Protein 3BV8 (pdb70)

Nearest PDB structures (foldseek):
  3bv8-assembly1_A  TM=1.012E+00  e=1.280E-15  Staphylococcus aureus subsp. aureus Mu50
  3cj8-assembly1_B  TM=7.403E-01  e=8.464E-07  Enterococcus faecalis
  3r8y-assembly2_E  TM=7.480E-01  e=5.304E-06  Bacillus anthracis
  3r8y-assembly1_C  TM=7.871E-01  e=1.696E-05  Bacillus anthracis
  5d71-assembly1_L  TM=3.281E-01  e=1.576E+00  Homo sapiens

InterPro domains:
  IPR001451 Hexapeptide repeat [PF00132] (122-157)
  IPR001451 Hexapeptide repeat [PF14602] (166-201)
  IPR011004 Trimeric LpxA-like superfamily [SSF51161] (88-224)
  IPR013710 2,3,4,5-tetrahydropyridine-2,6-dicarboxylate N-acetyltransferase, N-terminal [PF08503] (5-88)
  IPR018357 Hexapeptide transferase, conserved site [PS00101] (175-203)
  IPR019873 2,3,4,5-tetrahydropyridine-2,6-dicarboxylate N-acetyltransferase, DapH [MF_01691] (2-236)
  IPR019873 2,3,4,5-tetrahydropyridine-2,6-dicarboxylate N-acetyltransferase, DapH [TIGR03532] (7-237)
  IPR050179 Transferase hexapeptide repeat [PTHR43300] (89-228)

Organism: Staphylococcus aureus (strain Mu50 / ATCC 700699) (NCBI:txid158878)

Foldseek 3Di:
DDDPVRQVVVLVVQLVFDKKKKKWFFADPPDDADPQWDWDDDHGIIIIIGTPVRVVVSCVVCVVGTDDMDMGDCSNVDTDPDDD

B-factor: mean 23.85, std 10.72, range [8.59, 79.63]

Radius of gyration: 16.03 Å; Cα contacts (8 Å, |Δi|>4): 128; chains: 1; bounding box: 29×29×45 Å

CATH classification: 3.30.70.250

Sequence (84 aa):
ALTAEEIIIIQYISSDAKKKFTPIKKVYLNGNFEGITTYPESFKVFGSEQQSKVIFCEEADDWKPFYEEAYGSSQQFEEDIEIEDRRNSAIPLKKDL

Secondary structure (DSSP, 8-state):
---HHHHHHHHHHHTT--EEEEEEEE--TT----TT-EEEEETTEEEEEEEHHHHHHHHHHHGGGEEEEEE--GGGG---SS--

Structure (mmCIF, N/CA/C/O backbone):
data_3BV8
#
_entry.id   3BV8
#
_cell.length_a   76.503
_cell.length_b   76.503
_cell.length_c   93.862
_cell.angle_alpha   90.000
_cell.angle_beta   90.000
_cell.angle_gamma   120.000
#
_symmetry.space_group_name_H-M   'P 63 2 2'
#
loop_
_entity.id
_entity.type
_entity.pdbx_description
1 polymer 'Tetrahydrodipicolinate acetyltransferase'
2 non-polymer 'SODIUM ION'
3 non-polymer GLYCEROL
4 water water
#
loop_
_atom_site.group_PDB
_atom_site.id
_atom_site.type_symbol
_atom_site.label_atom_id
_atom_site.label_alt_id
_atom_site.label_comp_id
_atom_site.label_asym_id
_atom_site.label_entity_id
_atom_site.label_seq_id
_atom_site.pdbx_PDB_ins_code
_atom_site.Cartn_x
_atom_site.Cartn_y
_atom_site.Cartn_z
_atom_site.occupancy
_atom_site.B_iso_or_equiv
_atom_site.auth_seq_id
_atom_site.auth_comp_id
_atom_site.auth_asym_id
_atom_site.auth_atom_id
_atom_site.pdbx_PDB_model_num
ATOM 1 N N . ALA A 1 3 ? 32.290 40.104 12.437 1.00 35.40 4 ALA A N 1
ATOM 2 C CA . ALA A 1 3 ? 32.492 40.855 13.716 1.00 34.22 4 ALA A CA 1
ATOM 3 C C . ALA A 1 3 ? 33.944 41.359 13.818 1.00 33.07 4 ALA A C 1
ATOM 4 O O . ALA A 1 3 ? 34.269 42.419 13.276 1.00 33.34 4 ALA A O 1
ATOM 6 N N . LEU A 1 4 ? 34.821 40.594 14.464 1.00 30.53 5 LEU A N 1
ATOM 7 C CA . LEU A 1 4 ? 36.235 40.963 14.500 1.00 28.25 5 LEU A CA 1
ATOM 8 C C . LEU A 1 4 ? 36.851 40.824 13.115 1.00 26.42 5 LEU A C 1
ATOM 9 O O . LEU A 1 4 ? 36.499 39.902 12.374 1.00 25.67 5 LEU A O 1
ATOM 14 N N . THR A 1 5 ? 37.754 41.739 12.765 1.00 24.09 6 THR A N 1
ATOM 15 C CA . THR A 1 5 ? 38.468 41.660 11.479 1.00 22.74 6 TH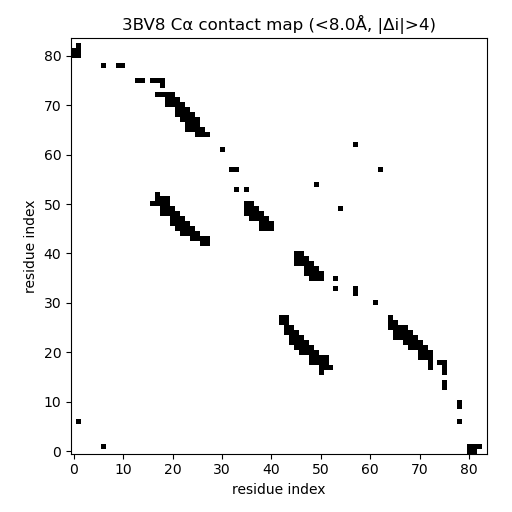R A CA 1
ATOM 16 C C . THR A 1 5 ? 39.641 40.676 11.589 1.00 22.25 6 THR A C 1
ATOM 17 O O . THR A 1 5 ? 40.084 40.352 12.699 1.00 20.87 6 THR A O 1
ATOM 21 N N . ALA A 1 6 ? 40.157 40.224 10.447 1.00 21.42 7 ALA A N 1
ATOM 22 C CA . ALA A 1 6 ? 41.357 39.376 10.457 1.00 21.87 7 ALA A CA 1
ATOM 23 C C . ALA A 1 6 ? 42.497 40.098 11.158 1.00 21.39 7 ALA A C 1
ATOM 24 O O . ALA A 1 6 ? 43.232 39.479 11.906 1.00 20.36 7 ALA A O 1
ATOM 26 N N . GLU A 1 7 ? 42.636 41.408 10.918 1.00 21.11 8 GLU A N 1
ATOM 27 C CA . GLU A 1 7 ? 43.672 42.200 11.593 1.00 21.10 8 GLU A CA 1
ATOM 28 C C . GLU A 1 7 ? 43.521 42.177 13.117 1.00 20.22 8 GLU A C 1
ATOM 29 O O . GLU A 1 7 ? 44.511 42.028 13.837 1.00 20.26 8 GLU A O 1
ATOM 35 N N . GLU A 1 8 ? 42.289 42.327 13.605 1.00 19.32 9 GLU A N 1
ATOM 36 C CA . GLU A 1 8 ? 42.039 42.316 15.041 1.00 18.65 9 GLU A CA 1
ATOM 37 C C . GLU A 1 8 ? 42.346 40.947 15.630 1.00 17.32 9 GLU A C 1
ATOM 38 O O . GLU A 1 8 ? 42.907 40.854 16.721 1.00 17.46 9 GLU A O 1
ATOM 44 N N A ILE A 1 9 ? 42.011 39.897 14.886 0.50 17.16 10 ILE A N 1
ATOM 45 N N B ILE A 1 9 ? 41.954 39.889 14.920 0.50 16.89 10 ILE A N 1
ATOM 46 C CA A ILE A 1 9 ? 42.246 38.524 15.356 0.50 17.13 10 ILE A CA 1
ATOM 47 C CA B ILE A 1 9 ? 42.199 38.518 15.402 0.50 16.59 10 ILE A CA 1
ATOM 48 C C A ILE A 1 9 ? 43.736 38.204 15.487 0.50 16.93 10 ILE A C 1
ATOM 49 C C B ILE A 1 9 ? 43.705 38.266 15.445 0.50 16.31 10 ILE A C 1
ATOM 50 O O A ILE A 1 9 ? 44.176 37.688 16.516 0.50 16.68 10 ILE A O 1
ATOM 51 O O B ILE A 1 9 ? 44.237 37.726 16.416 0.50 16.00 10 ILE A O 1
ATOM 60 N N A ILE A 1 10 ? 44.518 38.500 14.455 0.50 17.15 11 ILE A N 1
ATOM 61 N N B ILE A 1 10 ? 44.385 38.659 14.374 0.50 16.38 11 ILE A N 1
ATOM 62 C CA A ILE A 1 10 ? 45.949 38.200 14.556 0.50 17.12 11 ILE A CA 1
ATOM 63 C CA B ILE A 1 10 ? 45.832 38.462 14.270 0.50 16.62 11 ILE A CA 1
ATOM 64 C C A ILE A 1 10 ? 46.643 39.115 15.573 0.50 17.44 11 ILE A C 1
ATOM 65 C C B ILE A 1 10 ? 46.564 39.123 15.447 0.50 17.13 11 ILE A C 1
ATOM 66 O O A ILE A 1 10 ? 47.596 38.681 16.230 0.50 17.39 11 ILE A O 1
ATOM 67 O O B ILE A 1 10 ? 47.449 38.531 16.072 0.50 17.23 11 ILE A O 1
ATOM 76 N N . GLN A 1 11 ? 46.167 40.357 15.739 1.00 17.52 12 GLN A N 1
ATOM 77 C CA . GLN A 1 11 ? 46.707 41.170 16.843 1.00 18.30 12 GLN A CA 1
ATOM 78 C C . GLN A 1 11 ? 46.432 40.524 18.206 1.00 18.20 12 GLN A C 1
ATOM 79 O O . GLN A 1 11 ? 47.326 40.444 19.060 1.00 18.50 12 GLN A O 1
ATOM 85 N N . TYR A 1 12 ? 45.193 40.063 18.400 1.00 17.05 13 TYR A N 1
ATOM 86 C CA . TYR A 1 12 ? 44.830 39.367 19.616 1.00 17.50 13 TYR A CA 1
ATOM 87 C C . TYR A 1 12 ? 45.739 38.140 19.837 1.00 17.46 13 TYR A C 1
ATOM 88 O O . TYR A 1 12 ? 46.277 37.927 20.944 1.00 17.92 13 TYR A O 1
ATOM 97 N N . ILE A 1 13 ? 45.913 37.334 18.793 1.00 17.30 14 ILE A N 1
ATOM 98 C CA . ILE A 1 13 ? 46.727 36.111 18.925 1.00 18.43 14 ILE A CA 1
ATOM 99 C C . ILE A 1 13 ? 48.176 36.506 19.273 1.00 19.58 14 ILE A C 1
ATOM 100 O O . ILE A 1 13 ? 48.797 35.896 20.137 1.00 19.82 14 ILE A O 1
ATOM 105 N N A SER A 1 14 ? 48.701 37.526 18.599 0.50 20.57 15 SER A N 1
ATOM 106 N N B SER A 1 14 ? 48.670 37.544 18.607 0.50 20.54 15 SER A N 1
ATOM 107 C CA A SER A 1 14 ? 50.052 38.021 18.879 0.50 21.74 15 SER A CA 1
ATOM 108 C CA B SER A 1 14 ? 50.016 38.053 18.833 0.50 21.71 15 SER A CA 1
ATOM 109 C C A SER A 1 14 ? 50.202 38.395 20.354 0.50 22.47 15 SER A C 1
ATOM 110 C C B SER A 1 14 ? 50.242 38.505 20.280 0.50 22.44 15 SER A C 1
ATOM 111 O O A SER A 1 14 ? 51.169 38.000 21.008 0.50 23.19 15 SER A O 1
ATOM 112 O O B SER A 1 14 ? 51.323 38.295 20.829 0.50 23.27 15 SER A O 1
ATOM 117 N N . ASP A 1 15 ? 49.226 39.127 20.880 1.00 22.64 16 ASP A N 1
ATOM 118 C CA . ASP A 1 15 ? 49.270 39.559 22.278 1.00 24.12 16 ASP A CA 1
ATOM 119 C C . ASP A 1 15 ? 49.123 38.387 23.248 1.00 24.33 16 ASP A C 1
ATOM 120 O O . ASP A 1 15 ? 49.838 38.313 24.254 1.00 25.47 16 ASP A O 1
ATOM 125 N N . ALA A 1 16 ? 48.186 37.486 22.961 1.00 22.60 17 ALA A N 1
ATOM 126 C CA . ALA A 1 16 ? 47.802 36.443 23.915 1.00 21.52 17 ALA A CA 1
ATOM 127 C C . ALA A 1 16 ? 48.816 35.299 23.953 1.00 20.92 17 ALA A C 1
ATOM 128 O O . ALA A 1 16 ? 49.003 34.656 24.996 1.00 19.87 17 ALA A O 1
ATOM 130 N N . LYS A 1 17 ? 49.456 35.030 22.815 1.00 20.29 18 LYS A N 1
ATOM 131 C CA . LYS A 1 17 ? 50.283 33.812 22.703 1.00 20.76 18 LYS A CA 1
ATOM 132 C C . LYS A 1 17 ? 51.514 33.793 23.602 1.00 21.04 18 LYS A C 1
ATOM 133 O O . LYS A 1 17 ? 52.049 32.719 23.880 1.00 22.96 18 LYS A O 1
ATOM 139 N N A LYS A 1 18 ? 51.938 34.967 24.044 0.50 20.46 19 LYS A N 1
ATOM 140 N N B LYS A 1 18 ? 51.945 34.962 24.079 0.50 20.79 19 LYS A N 1
ATOM 141 C CA A LYS A 1 18 ? 53.066 35.110 24.957 0.50 20.85 19 LYS A CA 1
ATOM 142 C CA B LYS A 1 18 ? 53.123 35.063 24.971 0.50 21.33 19 LYS A CA 1
ATOM 143 C C A LYS A 1 18 ? 52.816 34.302 26.250 0.50 19.95 19 LYS A C 1
ATOM 144 C C B LYS A 1 18 ? 52.818 34.723 26.442 0.50 20.44 19 LYS A C 1
ATOM 145 O O A LYS A 1 18 ? 53.716 33.627 26.792 0.50 19.44 19 LYS A O 1
ATOM 146 O O B LYS A 1 18 ? 53.697 34.808 27.314 0.50 19.96 19 LYS A O 1
ATOM 157 N N . PHE A 1 19 ? 51.574 34.358 26.709 1.00 19.05 20 PHE A N 1
ATOM 158 C CA . PHE A 1 19 ? 51.189 33.821 28.009 1.00 18.30 20 PHE A CA 1
ATOM 159 C C . PHE A 1 19 ? 50.864 32.345 27.883 1.00 17.85 20 PHE A C 1
ATOM 160 O O . PHE A 1 19 ? 50.326 31.923 26.859 1.00 16.93 20 PHE A O 1
ATOM 168 N N . THR A 1 20 ? 51.172 31.571 28.918 1.00 16.44 21 THR A N 1
ATOM 169 C CA . THR A 1 20 ? 50.814 30.147 28.905 1.00 16.44 21 THR A CA 1
ATOM 170 C C . THR A 1 20 ? 50.147 29.836 30.242 1.00 16.44 21 THR A C 1
ATOM 171 O O . THR A 1 20 ? 50.766 29.239 31.134 1.00 16.52 21 THR A O 1
ATOM 175 N N . PRO A 1 21 ? 48.885 30.262 30.390 1.00 16.69 22 PRO A N 1
ATOM 176 C CA . PRO A 1 21 ? 48.148 29.911 31.614 1.00 16.36 22 PRO A CA 1
ATOM 177 C C . PRO A 1 21 ? 47.926 28.386 31.722 1.00 16.73 22 PRO A C 1
ATOM 178 O O . PRO A 1 21 ? 47.633 27.708 30.723 1.00 16.44 22 PRO A O 1
ATOM 182 N N . ILE A 1 22 ? 48.125 27.847 32.923 1.00 15.87 23 ILE A N 1
ATOM 183 C CA . ILE A 1 22 ? 47.853 26.436 33.192 1.00 15.05 23 ILE A CA 1
ATOM 184 C C . ILE A 1 22 ? 47.048 26.327 34.486 1.00 15.45 23 ILE A C 1
ATOM 185 O O . ILE A 1 22 ? 46.889 27.310 35.226 1.00 14.92 23 ILE A O 1
ATOM 190 N N A LYS A 1 23 ? 46.565 25.126 34.771 0.50 15.16 24 LYS A N 1
ATOM 191 N N B LYS A 1 23 ? 46.500 25.140 34.727 0.50 15.16 24 LYS A N 1
ATOM 192 C CA A LYS A 1 23 ? 45.787 24.890 35.977 0.50 16.12 24 LYS A CA 1
ATOM 193 C CA B LYS A 1 23 ? 45.798 24.852 35.975 0.50 16.13 24 LYS A CA 1
ATOM 194 C C A LYS A 1 23 ? 46.329 23.628 36.624 0.50 16.05 24 LYS A C 1
ATOM 195 C C B LYS A 1 23 ? 46.496 23.666 36.596 0.50 15.95 24 LYS A C 1
ATOM 196 O O A LYS A 1 23 ? 46.423 22.592 35.961 0.50 16.14 24 LYS A O 1
ATOM 197 O O B LYS A 1 23 ? 46.874 22.721 35.895 0.50 15.76 24 LYS A O 1
ATOM 208 N N . VAL A 1 24 ? 46.695 23.720 37.906 1.00 15.89 25 VAL A N 1
ATOM 209 C CA . VAL A 1 24 ? 47.358 22.608 38.589 1.00 15.71 25 VAL A CA 1
ATOM 210 C C . VAL A 1 24 ? 46.549 22.213 39.810 1.00 16.69 25 VAL A C 1
ATOM 211 O O . VAL A 1 24 ? 46.282 23.058 40.670 1.00 17.09 25 VAL A O 1
ATOM 215 N N . TYR A 1 25 ? 46.223 20.920 39.898 1.00 16.02 26 TYR A N 1
ATOM 216 C CA . TYR A 1 25 ? 45.573 20.350 41.085 1.00 15.77 26 TYR A CA 1
ATOM 217 C C . TYR A 1 25 ? 46.637 19.716 41.951 1.00 15.41 26 TYR A C 1
ATOM 218 O O . TYR A 1 25 ? 47.477 18.966 41.449 1.00 15.54 26 TYR A O 1
ATOM 227 N N . LEU A 1 26 ? 46.598 19.988 43.250 1.00 15.77 27 LEU A N 1
ATOM 228 C CA . LEU A 1 26 ? 47.644 19.509 44.168 1.00 15.95 27 LEU A CA 1
ATOM 229 C C . LEU A 1 26 ? 47.032 19.009 45.461 1.00 16.33 27 LEU A C 1
ATOM 230 O O . LEU A 1 26 ? 46.124 19.661 45.997 1.00 16.59 27 LEU A O 1
ATOM 235 N N . ASN A 1 27 ? 47.529 17.866 45.942 1.00 16.05 28 ASN A N 1
ATOM 236 C CA . ASN A 1 27 ? 47.343 17.469 47.346 1.00 16.33 28 ASN A CA 1
ATOM 237 C C . ASN A 1 27 ? 48.679 17.612 48.057 1.00 17.50 28 ASN A C 1
ATOM 238 O O . ASN A 1 27 ? 49.723 17.319 47.477 1.00 17.76 28 ASN A O 1
ATOM 243 N N . GLY A 1 28 ? 48.652 17.992 49.329 1.00 17.58 29 GLY A N 1
ATOM 244 C CA . GLY A 1 28 ? 49.873 17.962 50.116 1.00 19.38 29 GLY A CA 1
ATOM 245 C C . GLY A 1 28 ? 49.829 18.913 51.283 1.00 20.01 29 GLY A C 1
ATOM 246 O O . GLY A 1 28 ? 48.758 19.207 51.820 1.00 20.54 29 GLY A O 1
ATOM 247 N N . ASN A 1 29 ? 51.002 19.395 51.656 1.00 20.07 30 ASN A N 1
ATOM 248 C CA . ASN A 1 29 ? 51.126 20.330 52.745 1.00 21.16 30 ASN A CA 1
ATOM 249 C C . ASN A 1 29 ? 51.510 21.671 52.155 1.00 20.85 30 ASN A C 1
ATOM 250 O O . ASN A 1 29 ? 52.451 21.738 51.379 1.00 21.67 30 ASN A O 1
ATOM 255 N N . PHE A 1 30 ? 50.797 22.729 52.518 1.00 19.91 31 PHE A N 1
ATOM 256 C CA . PHE A 1 30 ? 51.023 24.042 51.917 1.00 19.66 31 PHE A CA 1
ATOM 257 C C . PHE A 1 30 ? 51.541 25.084 52.902 1.00 20.76 31 PHE A C 1
ATOM 258 O O . PHE A 1 30 ? 51.482 26.285 52.639 1.00 21.44 31 PHE A O 1
ATOM 266 N N . GLU A 1 31 ? 52.051 24.617 54.034 1.00 20.55 32 GLU A N 1
ATOM 267 C CA . GLU A 1 31 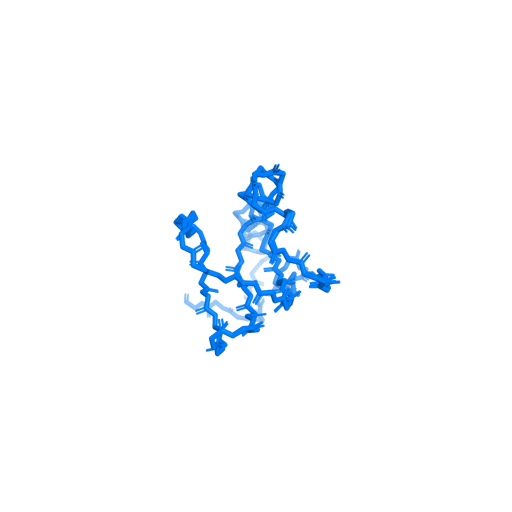? 52.661 25.521 55.015 1.00 21.56 32 GLU A CA 1
ATOM 268 C C . GLU A 1 31 ? 54.054 25.919 54.546 1.00 20.98 32 GLU A C 1
ATOM 269 O O . GLU A 1 31 ? 54.736 25.124 53.899 1.00 21.37 32 GLU A O 1
ATOM 275 N N . GLY A 1 32 ? 54.456 27.149 54.846 1.00 21.06 33 GLY A N 1
ATOM 276 C CA . GLY A 1 32 ? 55.811 27.597 54.534 1.00 20.19 33 GLY A CA 1
ATOM 277 C C . GLY A 1 32 ? 56.052 27.718 53.041 1.00 19.75 33 GLY A C 1
ATOM 278 O O . GLY A 1 32 ? 57.144 27.441 52.555 1.00 19.71 33 GLY A O 1
ATOM 279 N N . ILE A 1 33 ? 55.013 28.098 52.304 1.00 19.95 34 ILE A N 1
ATOM 280 C CA . ILE A 1 33 ? 55.150 28.315 50.865 1.00 19.69 34 ILE A CA 1
ATOM 281 C C . ILE A 1 33 ? 54.822 29.754 50.531 1.00 20.26 34 ILE A C 1
ATOM 282 O O . ILE A 1 33 ? 53.866 30.325 51.077 1.00 21.16 34 ILE A O 1
ATOM 287 N N A THR A 1 34 ? 55.618 30.356 49.651 0.60 19.67 35 THR A N 1
ATOM 288 N N B THR A 1 34 ? 55.601 30.337 49.623 0.40 19.87 35 THR A N 1
ATOM 289 C CA A THR A 1 34 ? 55.276 31.643 49.060 0.60 19.47 35 THR A CA 1
ATOM 290 C CA B THR A 1 34 ? 55.302 31.649 49.063 0.40 19.78 35 THR A CA 1
ATOM 291 C C A THR A 1 34 ? 54.975 31.371 47.601 0.60 18.63 35 THR A C 1
ATOM 292 C C B THR A 1 34 ? 55.037 31.489 47.565 0.40 18.86 35 THR A C 1
ATOM 293 O O A THR A 1 34 ? 55.745 30.683 46.924 0.60 18.29 35 THR A O 1
ATOM 294 O O B THR A 1 34 ? 55.885 30.987 46.824 0.40 18.58 35 THR A O 1
ATOM 301 N N . TYR A 1 35 ? 53.852 31.892 47.123 1.00 18.42 36 TYR A N 1
ATOM 302 C CA . TYR A 1 35 ? 53.466 31.690 45.729 1.00 17.29 36 TYR A CA 1
ATOM 303 C C . TYR A 1 35 ? 53.871 32.862 44.847 1.00 17.09 36 TYR A C 1
ATOM 304 O O . TYR A 1 35 ? 53.73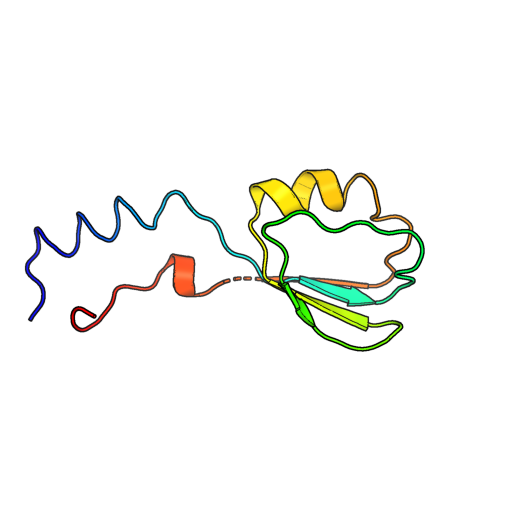7 34.017 45.276 1.00 16.52 36 TYR A O 1
ATOM 313 N N . PRO A 1 36 ? 54.355 32.575 43.615 1.00 17.47 37 PRO A N 1
ATOM 314 C CA . PRO A 1 36 ? 54.631 33.612 42.622 1.00 18.29 37 PRO A CA 1
ATOM 315 C C . PRO A 1 36 ? 53.411 34.488 42.344 1.00 19.53 37 PRO A C 1
ATOM 316 O O . PRO A 1 36 ? 52.257 34.074 42.558 1.00 19.12 37 PRO A O 1
ATOM 320 N N . GLU A 1 37 ? 53.678 35.693 41.856 1.00 20.87 38 GLU A N 1
ATOM 321 C CA . GLU A 1 37 ? 52.616 36.654 41.567 1.00 22.64 38 GLU A CA 1
ATOM 322 C C . GLU A 1 37 ? 51.572 36.149 40.582 1.00 21.47 38 GLU A C 1
ATOM 323 O O . GLU A 1 37 ? 50.400 36.485 40.710 1.00 22.25 38 GLU A O 1
ATOM 329 N N . SER A 1 38 ? 51.980 35.376 39.572 1.00 21.04 39 SER A N 1
ATOM 330 C CA . SER A 1 38 ? 51.000 34.894 38.596 1.00 20.55 39 SER A CA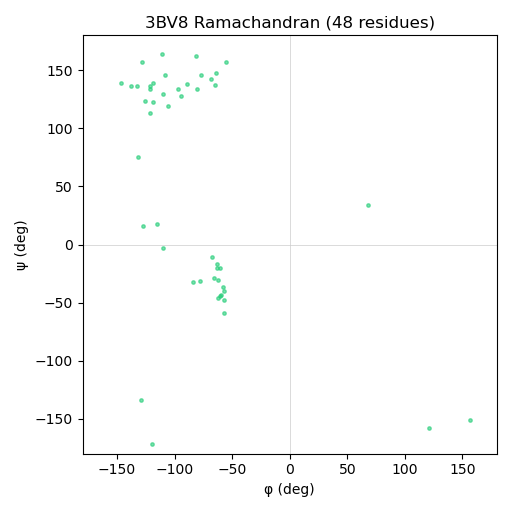 1
ATOM 331 C C . SER A 1 38 ? 50.007 33.887 39.189 1.00 20.32 39 SER A C 1
ATOM 332 O O . SER A 1 38 ? 49.024 33.526 38.522 1.00 21.17 39 SER A O 1
ATOM 335 N N . PHE A 1 39 ? 50.264 33.400 40.406 1.00 18.74 40 PHE A N 1
ATOM 336 C CA . PHE A 1 39 ? 49.441 32.317 40.964 1.00 16.96 40 PHE A CA 1
ATOM 337 C C . PHE A 1 39 ? 48.136 32.855 41.548 1.00 16.87 40 PHE A C 1
ATOM 338 O O . PHE A 1 39 ? 48.140 33.834 42.312 1.00 17.46 40 PHE A O 1
ATOM 346 N N . LYS A 1 40 ? 47.039 32.190 41.225 1.00 15.66 41 LYS A N 1
ATOM 347 C CA . LYS A 1 40 ? 45.773 32.427 41.908 1.00 15.27 41 LYS A CA 1
ATOM 348 C C . LYS A 1 40 ? 45.409 31.062 42.485 1.00 15.43 41 LYS A C 1
ATOM 349 O O . LYS A 1 40 ? 45.164 30.108 41.727 1.00 16.14 41 LYS A O 1
ATOM 355 N N . VAL A 1 41 ? 45.429 30.983 43.817 1.00 14.64 42 VAL A N 1
ATOM 356 C CA . VAL A 1 41 ? 45.355 29.706 44.538 1.00 14.67 42 VAL A CA 1
ATOM 357 C C . VAL A 1 41 ? 43.978 29.529 45.152 1.00 15.46 42 VAL A C 1
ATOM 358 O O . VAL A 1 41 ? 43.568 30.332 46.009 1.00 15.82 42 VAL A O 1
ATOM 362 N N . PHE A 1 42 ? 43.282 28.469 44.725 1.00 14.67 43 PHE A N 1
ATOM 363 C CA . PHE A 1 42 ? 41.985 28.085 45.298 1.00 14.68 43 PHE A CA 1
ATOM 364 C C . PHE A 1 42 ? 42.140 26.783 46.080 1.00 15.11 43 PHE A C 1
ATOM 365 O O . PHE A 1 42 ? 43.149 26.062 45.927 1.00 15.00 43 PHE A O 1
ATOM 373 N N . GLY A 1 43 ? 41.156 26.490 46.919 1.00 14.94 44 GLY A N 1
ATOM 374 C CA . GLY A 1 43 ? 41.088 25.216 47.623 1.00 15.73 44 GLY A CA 1
ATOM 375 C C . GLY A 1 43 ? 41.075 25.323 49.137 1.00 16.66 44 GLY A C 1
ATOM 376 O O . GLY A 1 43 ? 40.737 26.375 49.715 1.00 16.61 44 GLY A O 1
ATOM 377 N N . SER A 1 44 ? 41.475 24.229 49.772 1.00 16.67 45 SER A N 1
ATOM 378 C CA . SER A 1 44 ? 41.332 24.038 51.209 1.00 16.81 45 SER A CA 1
ATOM 379 C C . SER A 1 44 ? 42.716 23.842 51.803 1.00 17.45 45 SER A C 1
ATOM 380 O O . SER A 1 44 ? 43.716 24.000 51.101 1.00 16.83 45 SER A O 1
ATOM 383 N N . GLU A 1 45 ? 42.788 23.476 53.083 1.00 17.66 46 GLU A N 1
ATOM 384 C CA . GLU A 1 45 ? 44.077 23.431 53.759 1.00 18.93 46 GLU A CA 1
ATOM 385 C C . GLU A 1 45 ? 45.082 22.488 53.094 1.00 18.78 46 GLU A C 1
ATOM 386 O O . GLU A 1 45 ? 46.274 22.828 53.003 1.00 19.91 46 GLU A O 1
ATOM 392 N N A GLN A 1 46 ? 44.605 21.324 52.646 0.30 18.42 47 GLN A N 1
ATOM 393 N N B GLN A 1 46 ? 44.619 21.323 52.642 0.70 18.34 47 GLN A N 1
ATOM 394 C CA A GLN A 1 46 ? 45.476 20.245 52.156 0.30 18.38 47 GLN A CA 1
ATOM 395 C CA B GLN A 1 46 ? 45.543 20.302 52.131 0.70 18.89 47 GLN A CA 1
ATOM 396 C C A GLN A 1 46 ? 45.382 19.951 50.652 0.30 17.62 47 GLN A C 1
ATOM 397 C C B GLN A 1 46 ? 45.277 19.883 50.678 0.70 17.70 47 GLN A C 1
ATOM 398 O O A GLN A 1 46 ? 46.030 19.021 50.156 0.30 17.40 47 GLN A O 1
ATOM 399 O O B GLN A 1 46 ? 45.708 18.810 50.237 0.70 17.22 47 GLN A O 1
ATOM 410 N N . SER A 1 47 ? 44.602 20.752 49.930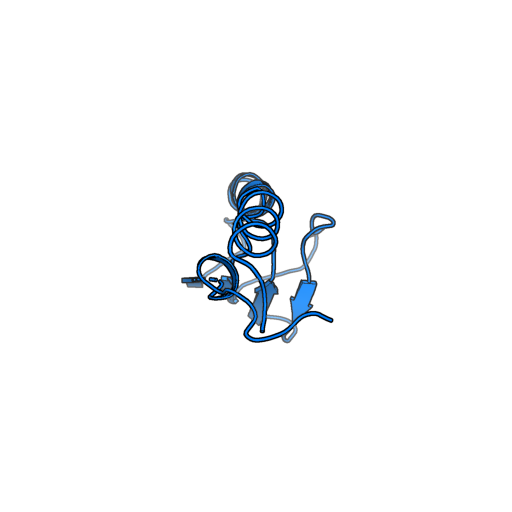 1.00 16.87 48 SER A N 1
ATOM 411 C CA . SER A 1 47 ? 44.334 20.485 48.509 1.00 16.32 48 SER A CA 1
ATOM 412 C C . SER A 1 47 ? 44.031 21.790 47.800 1.00 16.37 48 SER A C 1
ATOM 413 O O . SER A 1 47 ? 43.155 22.534 48.234 1.00 16.13 48 SER A O 1
ATOM 416 N N . LYS A 1 48 ? 44.741 22.049 46.701 1.00 15.41 49 LYS A N 1
ATOM 417 C CA . LYS A 1 48 ? 44.638 23.327 45.999 1.00 15.13 49 LYS A CA 1
ATOM 418 C C . LYS A 1 48 ? 44.361 23.123 44.517 1.00 15.09 49 LYS A C 1
ATOM 419 O O . LYS A 1 48 ? 44.651 22.050 43.956 1.00 15.02 49 LYS A O 1
ATOM 425 N N . VAL A 1 49 ? 43.797 24.162 43.898 1.00 14.94 50 VAL A N 1
ATOM 426 C CA . VAL A 1 49 ? 43.769 24.278 42.436 1.00 15.61 50 VAL A CA 1
ATOM 427 C C . VAL A 1 49 ? 44.384 25.640 42.158 1.00 16.01 50 VAL A C 1
ATOM 428 O O . VAL A 1 49 ? 43.917 26.661 42.701 1.00 16.55 50 VAL A O 1
ATOM 432 N N . ILE A 1 50 ? 45.440 25.643 41.350 1.00 14.95 51 ILE A N 1
ATOM 433 C CA . ILE A 1 50 ? 46.221 26.854 41.123 1.00 15.14 51 ILE A CA 1
ATOM 434 C C . ILE A 1 50 ? 46.166 27.239 39.646 1.00 15.48 51 ILE A C 1
ATOM 435 O O . ILE A 1 50 ? 46.502 26.436 38.783 1.00 16.10 51 ILE A O 1
ATOM 440 N N . PHE A 1 51 ? 45.709 28.459 39.364 1.00 15.23 52 PHE A N 1
ATOM 441 C CA . PHE A 1 51 ? 45.792 29.023 38.018 1.00 15.48 52 PHE A CA 1
ATOM 442 C C . PHE A 1 51 ? 47.071 29.856 37.984 1.00 16.01 52 PHE A C 1
ATOM 443 O O . PHE A 1 51 ? 47.270 30.720 38.838 1.00 16.22 52 PHE A O 1
ATOM 451 N N . CYS A 1 52 ? 47.941 29.626 36.999 1.00 16.31 53 CYS A N 1
ATOM 452 C CA . CYS A 1 52 ? 49.237 30.298 37.012 1.00 16.15 53 CYS A CA 1
ATOM 453 C C . CYS A 1 52 ? 49.867 30.253 35.635 1.00 16.13 53 CYS A C 1
ATOM 454 O O . CYS A 1 52 ? 49.365 29.551 34.724 1.00 16.47 53 CYS A O 1
ATOM 457 N N A GLU A 1 53 ? 50.969 30.983 35.484 0.50 16.00 54 GLU A N 1
ATOM 458 N N B GLU A 1 53 ? 50.957 31.001 35.481 0.50 16.03 54 GLU A N 1
ATOM 459 C CA A GLU A 1 53 ? 51.739 30.979 34.242 0.50 15.67 54 GLU A CA 1
ATOM 460 C CA B GLU A 1 53 ? 51.750 30.984 34.253 0.50 15.76 54 GLU A CA 1
ATOM 461 C C A GLU A 1 53 ? 52.739 29.826 34.262 0.50 15.73 54 GLU A C 1
ATOM 462 C C B GLU A 1 53 ? 52.687 29.775 34.294 0.50 15.76 54 GLU A C 1
ATOM 463 O O A GLU A 1 53 ? 53.464 29.648 35.258 0.50 15.35 54 GLU A O 1
ATOM 464 O O B GLU A 1 53 ? 53.312 29.505 35.336 0.50 15.37 54 GLU A O 1
ATOM 475 N N . ALA A 1 54 ? 52.784 29.049 33.174 1.00 15.80 55 ALA A N 1
ATOM 476 C CA . ALA A 1 54 ? 53.729 27.912 33.055 1.00 16.34 55 ALA A CA 1
ATOM 477 C C . ALA A 1 54 ? 55.174 28.270 33.442 1.00 16.89 55 ALA A C 1
ATOM 478 O O . ALA A 1 54 ? 55.855 27.484 34.116 1.00 15.63 55 ALA A O 1
ATOM 480 N N . ASP A 1 55 ? 55.631 29.454 33.023 1.00 16.84 56 ASP A N 1
ATOM 481 C CA . ASP A 1 55 ? 57.018 29.885 33.296 1.00 18.52 56 ASP A CA 1
ATOM 482 C C . ASP A 1 55 ? 57.303 30.022 34.800 1.00 18.37 56 ASP A C 1
ATOM 483 O O . ASP A 1 55 ? 58.449 29.827 35.247 1.00 18.79 56 ASP A O 1
ATOM 488 N N . ASP A 1 56 ? 56.277 30.366 35.573 1.00 17.63 57 ASP A N 1
ATOM 489 C CA . ASP A 1 56 ? 56.419 30.432 37.054 1.00 18.25 57 ASP A CA 1
ATOM 490 C C . ASP A 1 56 ? 56.229 29.076 37.728 1.00 18.49 57 ASP A C 1
ATOM 491 O O . ASP A 1 56 ? 56.826 28.802 38.785 1.00 16.87 57 ASP A O 1
ATOM 496 N N . TRP A 1 57 ? 55.371 28.248 37.140 1.00 17.73 58 TRP A N 1
ATOM 497 C CA . TRP A 1 57 ? 55.088 26.924 37.710 1.00 18.12 58 TRP A CA 1
ATOM 498 C C . TRP A 1 57 ? 56.359 26.076 37.777 1.00 18.36 58 TRP A C 1
ATOM 499 O O . TRP A 1 57 ? 56.662 25.442 38.787 1.00 17.72 58 TRP A O 1
ATOM 510 N N . LYS A 1 58 ? 57.135 26.096 36.702 1.00 18.28 59 LYS A N 1
ATOM 511 C CA . LYS A 1 58 ? 58.255 25.179 36.595 1.00 18.52 59 LYS A CA 1
ATOM 512 C C . LYS A 1 58 ? 59.280 25.281 37.763 1.00 18.85 59 LYS A C 1
ATOM 513 O O . LYS A 1 58 ? 59.513 24.293 38.464 1.00 18.95 59 LYS A O 1
ATOM 519 N N . PRO A 1 59 ? 59.886 26.471 37.988 1.00 18.04 60 PRO A N 1
ATOM 520 C CA . PRO A 1 59 ? 60.806 26.587 39.130 1.00 17.53 60 PRO A CA 1
ATOM 521 C C . PRO A 1 59 ? 60.116 26.432 40.501 1.00 17.02 60 PRO A C 1
ATOM 522 O O . PRO A 1 59 ? 60.746 25.972 41.460 1.00 16.90 60 PRO A O 1
ATOM 526 N N . PHE A 1 60 ? 58.838 26.803 40.581 1.00 16.97 61 PHE A N 1
ATOM 527 C CA . PHE A 1 60 ? 58.079 26.648 41.829 1.00 16.86 61 PHE A CA 1
ATOM 528 C C . PHE A 1 60 ? 57.979 25.164 42.214 1.00 16.86 61 PHE A C 1
ATOM 529 O O . PHE A 1 60 ? 58.200 24.796 43.363 1.00 16.64 61 PHE A O 1
ATOM 537 N N . TYR A 1 61 ? 57.641 24.316 41.240 1.00 16.87 62 TYR A N 1
ATOM 538 C CA . TYR A 1 61 ? 57.545 22.876 41.494 1.00 18.27 62 TYR A CA 1
ATOM 539 C C . TYR A 1 61 ? 58.899 22.249 41.871 1.00 18.15 62 TYR A C 1
ATOM 540 O O . TYR A 1 61 ? 58.974 21.365 42.717 1.00 17.83 62 TYR A O 1
ATOM 549 N N A GLU A 1 62 ? 59.956 22.703 41.215 0.70 18.65 63 GLU A N 1
ATOM 550 N N B GLU A 1 62 ? 59.961 22.717 41.217 0.30 18.44 63 GLU A N 1
ATOM 551 C CA A GLU A 1 62 ? 61.289 22.202 41.501 0.70 19.36 63 GLU A CA 1
ATOM 552 C CA B GLU A 1 62 ? 61.315 22.232 41.484 0.30 18.85 63 GLU A CA 1
ATOM 553 C C A GLU A 1 62 ? 61.643 22.547 42.961 0.70 19.08 63 GLU A C 1
ATOM 554 C C B GLU A 1 62 ? 61.804 22.656 42.870 0.30 18.73 63 GLU A C 1
ATOM 555 O O A GLU A 1 62 ? 62.228 21.735 43.692 0.70 19.05 63 GLU A O 1
ATOM 556 O O B GLU A 1 62 ? 62.705 22.025 43.433 0.30 18.87 63 GLU A O 1
ATOM 567 N N . ALA A 1 63 ? 61.208 23.720 43.414 1.00 18.19 64 ALA A N 1
ATOM 568 C CA . ALA A 1 63 ? 61.508 24.166 44.782 1.00 18.31 64 ALA A CA 1
ATOM 569 C C . ALA A 1 63 ? 60.657 23.478 45.846 1.00 18.15 64 ALA A C 1
ATOM 570 O O . ALA A 1 63 ? 61.191 23.016 46.856 1.00 18.25 64 ALA A O 1
ATOM 572 N N . TYR A 1 64 ? 59.341 23.402 45.616 1.00 18.00 65 TYR A N 1
ATOM 573 C CA . TYR A 1 64 ? 58.417 22.972 46.656 1.00 18.59 65 TYR A CA 1
ATOM 574 C C . TYR A 1 64 ? 57.783 21.591 46.434 1.00 19.57 65 TYR A C 1
ATOM 575 O O . TYR A 1 64 ? 57.037 21.120 47.294 1.00 19.50 65 TYR A O 1
ATOM 584 N N . GLY A 1 65 ? 58.080 20.963 45.300 1.00 20.16 66 GLY A N 1
ATOM 585 C CA . GLY A 1 65 ? 57.415 19.709 44.903 1.00 21.03 66 GLY A CA 1
ATOM 586 C C . GLY A 1 65 ? 57.453 18.569 45.914 1.00 21.55 66 GLY A C 1
ATOM 587 O O . GLY A 1 65 ? 56.551 17.741 45.924 1.00 22.11 66 GLY A O 1
ATOM 588 N N A SER A 1 66 ? 58.428 18.606 46.822 0.50 20.97 67 SER A N 1
ATOM 589 N N B SER A 1 66 ? 58.516 18.479 46.711 0.50 21.42 67 SER A N 1
ATOM 590 C CA A SER A 1 66 ? 58.540 17.625 47.910 0.50 20.92 67 SER A CA 1
ATOM 591 C CA B SER A 1 66 ? 58.686 17.363 47.657 0.50 21.77 67 SER A CA 1
ATOM 592 C C A SER A 1 66 ? 57.418 17.679 48.963 0.50 20.89 67 SER A C 1
ATOM 593 C C B SER A 1 66 ? 57.504 17.293 48.617 0.50 21.54 67 SER A C 1
ATOM 594 O O A SER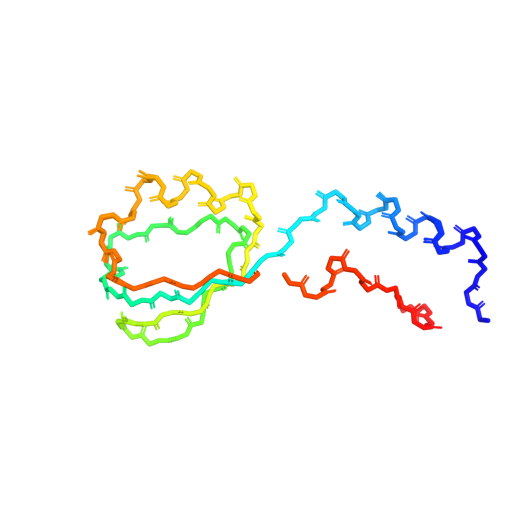 A 1 66 ? 57.274 16.738 49.754 0.50 20.46 67 SER A O 1
ATOM 595 O O B SER A 1 66 ? 57.171 16.241 49.160 0.50 21.50 67 SER A O 1
ATOM 600 N N A GLN A 1 67 ? 56.634 18.758 49.006 0.70 20.51 68 GLN A N 1
ATOM 601 N N B GLN A 1 67 ? 56.858 18.449 48.796 0.30 21.10 68 GLN A N 1
ATOM 602 C CA A GLN A 1 67 ? 55.524 18.722 49.937 0.70 21.13 68 GLN A CA 1
ATOM 603 C CA B GLN A 1 67 ? 55.783 18.649 49.775 0.30 20.97 68 GLN A CA 1
ATOM 604 C C A GLN A 1 67 ? 54.210 18.439 49.232 0.70 20.65 68 GLN A C 1
ATOM 605 C C B GLN A 1 67 ? 54.377 18.295 49.253 0.30 20.53 68 GLN A C 1
ATOM 606 O O A GLN A 1 67 ? 53.152 18.487 49.877 0.70 21.21 68 GLN A O 1
ATOM 607 O O B GLN A 1 67 ? 53.418 18.215 50.034 0.30 20.59 68 GLN A O 1
ATOM 618 N N . PHE A 1 68 ? 54.280 18.097 47.940 1.00 20.10 69 PHE A N 1
ATOM 619 C CA . PHE A 1 68 ? 53.047 17.717 47.215 1.00 20.14 69 PHE A CA 1
ATOM 620 C C . PHE A 1 68 ? 53.001 16.196 46.994 1.00 21.10 69 PHE A C 1
ATOM 621 O O . PHE A 1 68 ? 54.028 15.569 46.693 1.00 22.49 69 PHE A O 1
ATOM 629 N N A GLU A 1 69 ? 51.816 15.612 47.157 0.60 20.77 70 GLU A N 1
ATOM 630 N N B GLU A 1 69 ? 51.812 15.631 47.163 0.40 20.61 70 GLU A N 1
ATOM 631 C CA A GLU A 1 69 ? 51.635 14.155 47.076 0.60 20.97 70 GLU A CA 1
ATOM 632 C CA B GLU A 1 69 ? 51.592 14.190 47.104 0.40 20.51 70 GLU A CA 1
ATOM 633 C C A GLU A 1 69 ? 50.919 13.649 45.829 0.60 20.70 70 GLU A C 1
ATOM 634 C C B GLU A 1 69 ? 51.055 13.749 45.745 0.40 20.27 70 GLU A C 1
ATOM 635 O O A GLU A 1 69 ? 51.103 12.490 45.435 0.60 20.77 70 GLU A O 1
ATOM 636 O O B GLU A 1 69 ? 51.523 12.761 45.169 0.40 20.49 70 GLU A O 1
ATOM 647 N N . ASP A 1 70 ? 50.071 14.486 45.240 1.00 19.07 71 ASP A N 1
ATOM 648 C CA . ASP A 1 70 ? 49.373 14.145 44.002 1.00 18.17 71 ASP A CA 1
ATOM 649 C C . ASP A 1 70 ? 49.337 15.425 43.192 1.00 17.48 71 ASP A C 1
ATOM 650 O O . ASP A 1 70 ? 49.214 16.513 43.754 1.00 17.55 71 ASP A O 1
ATOM 655 N N . ILE A 1 71 ? 49.417 15.286 41.880 1.00 16.63 72 ILE A N 1
ATOM 656 C CA . ILE A 1 71 ? 49.428 16.448 40.994 1.00 15.68 72 ILE A CA 1
ATOM 657 C C . ILE A 1 71 ? 48.730 16.140 39.666 1.00 15.43 72 ILE A C 1
ATOM 658 O O . ILE A 1 71 ? 48.917 15.060 39.089 1.00 15.25 72 ILE A O 1
ATOM 663 N N . GLU A 1 72 ? 47.938 17.091 39.169 1.00 15.44 73 GLU A N 1
ATOM 664 C CA . GLU A 1 72 ? 47.421 17.034 37.788 1.00 16.16 73 GLU A CA 1
ATOM 665 C C . GLU A 1 72 ? 47.643 18.401 37.185 1.00 17.32 73 GLU A C 1
ATOM 666 O O . GLU A 1 72 ? 47.423 19.407 37.857 1.00 17.88 73 GLU A O 1
ATOM 672 N N . ILE A 1 73 ? 48.120 18.435 35.941 1.00 17.06 74 ILE A N 1
ATOM 673 C CA . ILE A 1 73 ? 48.401 19.694 35.250 1.00 17.44 74 ILE A CA 1
ATOM 674 C C . ILE A 1 73 ? 47.567 19.721 33.971 1.00 18.61 74 ILE A C 1
ATOM 675 O O . ILE A 1 73 ? 47.536 18.736 33.232 1.00 18.33 74 ILE A O 1
ATOM 680 N N . GLU A 1 74 ? 46.916 20.850 33.707 1.00 18.48 75 GLU A N 1
ATOM 681 C CA . GLU A 1 74 ? 46.156 21.042 32.456 1.00 19.91 75 GLU A CA 1
ATOM 682 C C . GLU A 1 74 ? 46.625 22.363 31.850 1.00 19.01 75 GLU A C 1
ATOM 683 O O . GLU A 1 74 ? 46.863 23.339 32.585 1.00 18.23 75 GLU A O 1
ATOM 697 N N . ASP A 1 76 ? 45.475 25.715 30.235 1.00 16.68 77 ASP A N 1
ATOM 698 C CA . ASP A 1 76 ? 44.228 26.447 30.265 1.00 16.57 77 ASP A CA 1
ATOM 699 C C . ASP A 1 76 ? 43.698 26.550 28.824 1.00 16.00 77 ASP A C 1
ATOM 700 O O . ASP A 1 76 ? 44.472 26.755 27.870 1.00 15.85 77 ASP A O 1
ATOM 705 N N . ARG A 1 77 ? 42.380 26.376 28.661 1.00 16.32 78 ARG A N 1
ATOM 706 C CA . ARG A 1 77 ? 41.767 26.492 27.323 1.00 16.83 78 ARG A CA 1
ATOM 707 C C . ARG A 1 77 ? 41.945 27.866 26.673 1.00 17.20 78 ARG A C 1
ATOM 708 O O . ARG A 1 77 ? 41.827 28.013 25.447 1.00 17.34 78 ARG A O 1
ATOM 716 N N . ARG A 1 78 ? 42.230 28.891 27.481 1.00 16.28 79 ARG A N 1
ATOM 717 C CA . ARG A 1 78 ? 42.471 30.212 26.919 1.00 17.25 79 ARG A CA 1
ATOM 718 C C . ARG A 1 78 ? 43.696 30.248 26.006 1.00 17.47 79 ARG A C 1
ATOM 719 O O . ARG A 1 78 ? 43.831 31.168 25.175 1.00 19.56 79 ARG A O 1
ATOM 727 N N . ASN A 1 79 ? 44.557 29.231 26.104 1.00 16.54 80 ASN A N 1
ATOM 728 C CA . ASN A 1 79 ?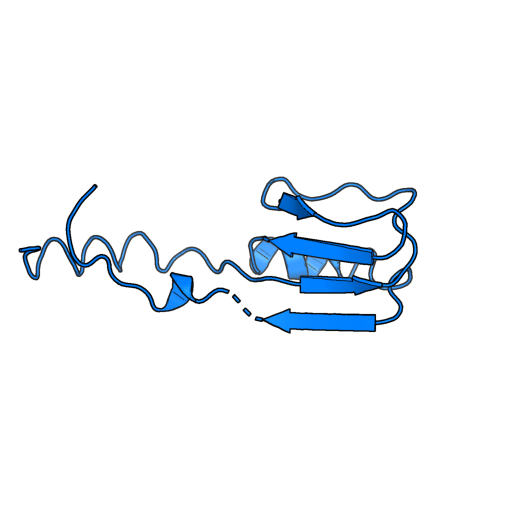 45.686 29.123 25.164 1.00 16.69 80 ASN A CA 1
ATOM 729 C C . ASN A 1 79 ? 45.281 28.922 23.694 1.00 17.41 80 ASN A C 1
ATOM 730 O O . ASN A 1 79 ? 46.097 29.134 22.782 1.00 17.29 80 ASN A O 1
ATOM 735 N N . SER A 1 80 ? 44.047 28.467 23.480 1.00 17.61 81 SER A N 1
ATOM 736 C CA . SER A 1 80 ? 43.599 28.190 22.126 1.00 19.42 81 SER A CA 1
ATOM 737 C C . SER A 1 80 ? 42.260 28.901 21.815 1.00 20.15 81 SER A C 1
ATOM 738 O O . SER A 1 80 ? 41.614 28.582 20.802 1.00 21.46 81 SER A O 1
ATOM 741 N N . ALA A 1 81 ? 41.895 29.891 22.642 1.00 20.59 82 ALA A N 1
ATOM 742 C CA . ALA A 1 81 ? 40.659 30.697 22.486 1.00 21.70 82 ALA A CA 1
ATOM 743 C C . 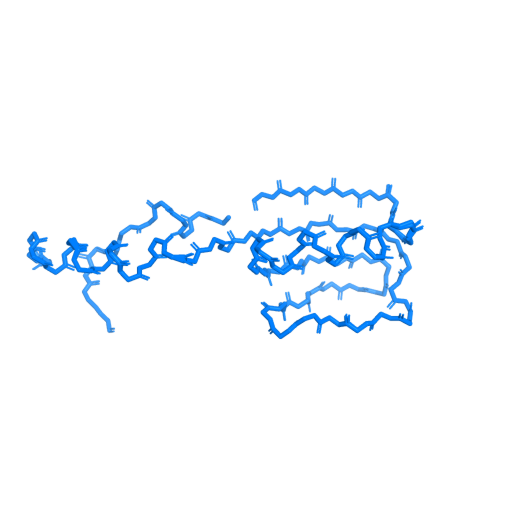ALA A 1 81 ? 40.848 31.919 21.626 1.00 22.28 82 ALA A C 1
ATOM 744 O O . ALA A 1 81 ? 41.870 32.620 21.721 1.00 23.01 82 ALA A O 1
ATOM 746 N N . ILE A 1 82 ? 39.877 32.181 20.765 1.00 21.50 83 ILE A N 1
ATOM 747 C CA . ILE A 1 82 ? 39.770 33.484 20.153 1.00 22.59 83 ILE A CA 1
ATOM 748 C C . ILE A 1 82 ? 38.382 34.027 20.524 1.00 23.37 83 ILE A C 1
ATOM 749 O O . ILE A 1 82 ? 37.400 33.290 20.463 1.00 23.53 83 ILE A O 1
ATOM 754 N N . PRO A 1 83 ? 38.311 35.302 20.905 1.00 24.98 84 PRO A N 1
ATOM 755 C CA . PRO A 1 83 ? 37.009 35.921 21.190 1.00 25.56 84 PRO A CA 1
ATOM 756 C C . PRO A 1 83 ? 36.121 35.999 19.952 1.00 25.48 84 PRO A C 1
ATOM 757 O O . PRO A 1 83 ? 36.611 36.137 18.822 1.00 23.68 84 PRO A O 1
ATOM 761 N N . LEU A 1 84 ? 34.819 35.887 20.197 1.00 25.29 85 LEU A N 1
ATOM 762 C CA . LEU A 1 84 ? 33.803 35.939 19.160 1.00 26.66 85 LEU A CA 1
ATOM 763 C C . LEU A 1 84 ? 33.478 37.393 18.823 1.00 27.80 85 LEU A C 1
ATOM 764 O O . LEU A 1 84 ? 33.065 37.716 17.709 1.00 28.21 85 LEU A O 1
ATOM 769 N N A LYS A 1 85 ? 33.679 38.259 19.808 0.50 28.34 86 LYS A N 1
ATOM 770 N N B LYS A 1 85 ? 33.627 38.264 19.812 0.50 28.81 86 LYS A N 1
ATOM 771 C CA A LYS A 1 85 ? 33.486 39.696 19.664 0.50 29.55 86 LYS A CA 1
ATOM 772 C CA B LYS A 1 85 ? 33.540 39.710 19.609 0.50 30.47 86 LYS A CA 1
ATOM 773 C C A LYS A 1 85 ? 34.507 40.417 20.540 0.50 30.65 86 LYS A C 1
ATOM 774 C C B LYS A 1 85 ? 34.487 40.424 20.557 0.50 31.18 86 LYS A C 1
ATOM 775 O O A LYS A 1 85 ? 35.195 39.784 21.337 0.50 30.32 86 LYS A O 1
ATOM 776 O O B LYS A 1 85 ? 35.106 39.797 21.413 0.50 30.88 86 LYS A O 1
ATOM 787 N N . ASP A 1 86 ? 34.624 41.733 20.387 1.00 32.57 87 ASP A N 1
ATOM 788 C CA . ASP A 1 86 ? 35.575 42.481 21.209 1.00 35.05 87 ASP A CA 1
ATOM 789 C C . ASP A 1 86 ? 34.992 42.761 22.593 1.00 36.40 87 ASP A C 1
ATOM 790 O O . ASP A 1 86 ? 33.810 42.482 22.845 1.00 36.28 87 ASP A O 1
ATOM 795 N N . LEU A 1 87 ? 35.824 43.289 23.486 1.00 37.94 88 LEU A N 1
ATOM 796 C CA . LEU A 1 87 ? 35.398 43.564 24.852 1.00 40.14 88 LEU A CA 1
ATOM 797 C C . LEU A 1 87 ? 36.257 44.651 25.502 1.00 41.02 88 LEU A C 1
ATOM 798 O O . LEU A 1 87 ? 37.450 44.446 25.762 1.00 42.08 88 LEU A O 1
#

Solvent-accessible surface area: 6379 Å² total